Protein AF-A0A3D4EGR6-F1 (afdb_monomer)

Foldseek 3Di:
DAFEEEEAEEACRQVVCVVVQVVDPDGGPAYEGWHAPPRHPDDDPRYDYFHADPPAGDPSLQVRLVVVVVVPPPGDPRYDYDYHYDPSRVRRHDHDPDDDD

Structure (mmCIF, N/CA/C/O backbone):
data_AF-A0A3D4EGR6-F1
#
_entry.id   AF-A0A3D4EGR6-F1
#
loop_
_atom_site.group_PDB
_atom_site.id
_atom_site.type_symbol
_atom_site.label_atom_id
_atom_site.label_alt_id
_atom_site.label_comp_id
_atom_site.label_asym_id
_atom_site.label_entity_id
_atom_site.label_seq_id
_atom_site.pdbx_PDB_ins_code
_atom_site.Cartn_x
_atom_site.Cartn_y
_atom_site.Cartn_z
_atom_site.occupancy
_atom_site.B_iso_or_equiv
_atom_site.auth_seq_id
_atom_site.auth_comp_id
_atom_site.auth_asym_id
_atom_site.auth_atom_id
_atom_site.pdbx_PDB_model_num
ATOM 1 N N . ALA A 1 1 ? -15.026 3.030 19.476 1.00 82.69 1 ALA A N 1
ATOM 2 C CA . ALA A 1 1 ? -14.923 3.592 18.116 1.00 82.69 1 ALA A CA 1
ATOM 3 C C . ALA A 1 1 ? -14.315 2.530 17.210 1.00 82.69 1 ALA A C 1
ATOM 5 O O . ALA A 1 1 ? -13.627 1.657 17.732 1.00 82.69 1 ALA A O 1
ATOM 6 N N . GLY A 1 2 ? -14.618 2.551 15.913 1.00 93.50 2 GLY A N 1
ATOM 7 C CA . GLY A 1 2 ? -13.944 1.682 14.949 1.00 93.50 2 GLY A CA 1
ATOM 8 C C . GLY A 1 2 ? -12.478 2.050 14.769 1.00 93.50 2 GLY A C 1
ATOM 9 O O . GLY A 1 2 ? -12.086 3.170 15.098 1.00 93.50 2 GLY A O 1
ATOM 10 N N . ARG A 1 3 ? -11.680 1.111 14.265 1.00 96.88 3 ARG A N 1
ATOM 11 C CA . ARG A 1 3 ? -10.271 1.345 13.930 1.00 96.88 3 ARG A CA 1
ATOM 12 C C . ARG A 1 3 ? -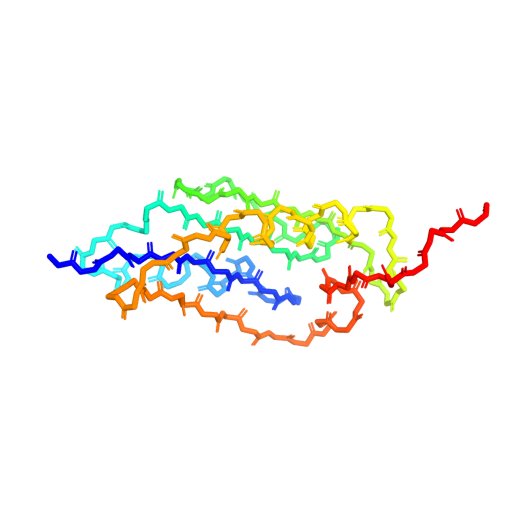10.126 1.788 12.480 1.00 96.88 3 ARG A C 1
ATOM 14 O O . ARG A 1 3 ? -10.918 1.395 11.624 1.00 96.88 3 ARG A O 1
ATOM 21 N N . LEU A 1 4 ? -9.104 2.595 12.218 1.00 97.62 4 LEU A N 1
ATOM 22 C CA . LEU A 1 4 ? -8.740 3.044 10.880 1.00 97.62 4 LEU A CA 1
ATOM 23 C C . LEU A 1 4 ? -7.553 2.229 10.364 1.00 97.62 4 LEU A C 1
ATOM 25 O O . LEU A 1 4 ? -6.560 2.076 11.067 1.00 97.62 4 LEU A O 1
ATOM 29 N N . TYR A 1 5 ? -7.643 1.771 9.123 1.00 98.44 5 TYR A N 1
ATOM 30 C CA . TYR A 1 5 ? -6.569 1.112 8.387 1.00 98.44 5 TYR A CA 1
ATOM 31 C C . TYR A 1 5 ? -6.276 1.905 7.117 1.00 98.44 5 TYR A C 1
ATOM 33 O O . TYR A 1 5 ? -7.195 2.465 6.516 1.00 98.44 5 TYR A O 1
ATOM 41 N N . LEU A 1 6 ? -5.017 1.950 6.690 1.00 98.75 6 LEU A N 1
ATOM 42 C CA . LEU A 1 6 ? -4.617 2.657 5.471 1.00 98.75 6 LEU A CA 1
ATOM 43 C C . LEU A 1 6 ? -4.129 1.664 4.421 1.00 98.75 6 LEU A C 1
ATOM 45 O O . LEU A 1 6 ? -3.234 0.870 4.679 1.00 98.75 6 LEU A O 1
ATOM 49 N N . VAL A 1 7 ? -4.676 1.730 3.212 1.00 98.88 7 VAL A N 1
ATOM 50 C CA . VAL A 1 7 ? -4.146 0.996 2.059 1.00 98.88 7 VAL A CA 1
ATOM 51 C C . VAL A 1 7 ? -3.927 1.998 0.937 1.00 98.88 7 VAL A C 1
ATOM 53 O O . VAL A 1 7 ? -4.872 2.645 0.499 1.00 98.88 7 VAL A O 1
ATOM 56 N N . ALA A 1 8 ? -2.696 2.132 0.455 1.00 98.88 8 ALA A N 1
ATOM 57 C CA . ALA A 1 8 ? -2.369 3.006 -0.662 1.00 98.88 8 ALA A CA 1
ATOM 58 C C . ALA A 1 8 ? -1.751 2.213 -1.812 1.00 98.88 8 ALA A C 1
ATOM 60 O O . ALA A 1 8 ? -0.788 1.480 -1.613 1.00 98.88 8 ALA A O 1
ATOM 61 N N . VAL A 1 9 ? -2.279 2.379 -3.023 1.00 98.88 9 VAL A N 1
ATOM 62 C CA . VAL A 1 9 ? -1.880 1.621 -4.215 1.00 98.88 9 VAL A CA 1
ATOM 63 C C . VAL A 1 9 ? -1.680 2.552 -5.410 1.00 98.88 9 VAL A C 1
ATOM 65 O O . VAL A 1 9 ? -2.490 3.438 -5.693 1.00 98.88 9 VAL A O 1
ATOM 68 N N . GLY A 1 10 ? -0.601 2.327 -6.158 1.00 98.81 10 GLY A N 1
ATOM 69 C CA . GLY A 1 10 ? -0.315 3.019 -7.415 1.00 98.81 10 GLY A CA 1
ATOM 70 C C . GLY A 1 10 ? 0.949 3.879 -7.370 1.00 98.81 10 GLY A C 1
ATOM 71 O O . GLY A 1 10 ? 1.630 3.984 -6.355 1.00 98.81 10 GLY A O 1
ATOM 72 N N . LYS A 1 11 ? 1.272 4.533 -8.491 1.00 98.62 11 LYS A N 1
ATOM 73 C CA . LYS A 1 11 ? 2.518 5.311 -8.671 1.00 98.62 11 LYS A CA 1
ATOM 74 C C . LYS A 1 11 ? 2.697 6.445 -7.657 1.00 98.62 11 LYS A C 1
ATOM 76 O O . LYS A 1 11 ? 3.834 6.828 -7.384 1.00 98.62 11 LYS A O 1
ATOM 81 N N . ALA A 1 12 ? 1.590 6.993 -7.155 1.00 98.62 1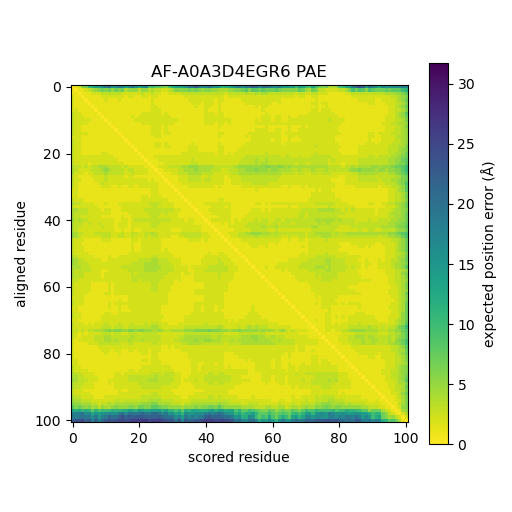2 ALA A N 1
ATOM 82 C CA . ALA A 1 12 ? 1.566 8.068 -6.168 1.00 98.62 12 ALA A CA 1
ATOM 83 C C . ALA A 1 12 ? 1.241 7.573 -4.748 1.00 98.62 12 ALA A C 1
ATOM 85 O O . ALA A 1 12 ? 1.088 8.400 -3.856 1.00 98.62 12 ALA A O 1
ATOM 86 N N . ALA A 1 13 ? 1.144 6.256 -4.517 1.00 98.81 13 ALA A N 1
ATOM 87 C CA . ALA A 1 13 ? 0.694 5.689 -3.244 1.00 98.81 13 ALA A CA 1
ATOM 88 C C . ALA A 1 13 ? 1.486 6.211 -2.043 1.00 98.81 13 ALA A C 1
ATOM 90 O O . ALA A 1 13 ? 0.893 6.633 -1.054 1.00 98.81 13 ALA A O 1
ATOM 91 N N . TRP A 1 14 ? 2.817 6.240 -2.158 1.00 98.81 14 TRP A N 1
ATOM 92 C CA . TRP A 1 14 ? 3.688 6.712 -1.085 1.00 98.81 14 TRP A CA 1
ATOM 93 C C . TRP A 1 14 ? 3.442 8.196 -0.766 1.00 98.81 14 TRP A C 1
ATOM 95 O O . TRP A 1 14 ? 3.201 8.536 0.388 1.00 98.81 14 TRP A O 1
ATOM 105 N N . LYS A 1 15 ? 3.369 9.066 -1.786 1.00 98.75 15 LYS A N 1
ATOM 106 C CA . LYS A 1 15 ? 3.072 10.502 -1.610 1.00 98.75 15 LYS A CA 1
ATOM 107 C C . LYS A 1 15 ? 1.666 10.754 -1.064 1.00 98.75 15 LYS A C 1
ATOM 109 O O . LYS A 1 15 ? 1.473 11.653 -0.253 1.00 98.75 15 LYS A O 1
ATOM 114 N N . MET A 1 16 ? 0.680 9.967 -1.494 1.00 98.75 16 MET A N 1
ATOM 115 C CA . MET A 1 16 ? -0.683 10.056 -0.968 1.00 98.75 16 MET A CA 1
ATOM 116 C C . MET A 1 16 ? -0.734 9.652 0.508 1.00 98.75 16 MET A C 1
ATOM 118 O O . MET A 1 16 ? -1.392 10.333 1.286 1.00 98.75 16 MET A O 1
ATOM 122 N N . ALA A 1 17 ? -0.034 8.584 0.903 1.00 98.75 17 ALA A N 1
ATOM 123 C CA . ALA A 1 17 ? 0.042 8.157 2.297 1.00 98.75 17 ALA A CA 1
ATOM 124 C C . ALA A 1 17 ? 0.784 9.184 3.167 1.00 98.75 17 ALA A C 1
ATOM 126 O O . ALA A 1 17 ? 0.268 9.563 4.216 1.00 98.75 17 ALA A O 1
ATOM 127 N N . GLU A 1 18 ? 1.932 9.691 2.704 1.00 98.56 18 GLU A N 1
ATOM 128 C CA . GLU A 1 18 ? 2.693 10.765 3.361 1.00 98.56 18 GLU A CA 1
ATOM 129 C C . GLU A 1 18 ? 1.809 11.994 3.627 1.00 98.56 18 GLU A C 1
ATOM 131 O O . GLU A 1 18 ? 1.797 12.519 4.738 1.00 98.56 18 GLU A O 1
ATOM 136 N N . ALA A 1 19 ? 1.023 12.419 2.633 1.00 98.44 19 ALA A N 1
ATOM 137 C CA . ALA A 1 19 ? 0.122 13.561 2.762 1.00 98.44 19 ALA A CA 1
ATOM 138 C C . ALA A 1 19 ? -1.124 13.270 3.617 1.00 98.44 19 ALA A C 1
ATOM 140 O O . ALA A 1 19 ? -1.635 14.176 4.269 1.00 98.44 19 ALA A O 1
ATOM 141 N N . ALA A 1 20 ? -1.626 12.031 3.619 1.00 98.25 20 ALA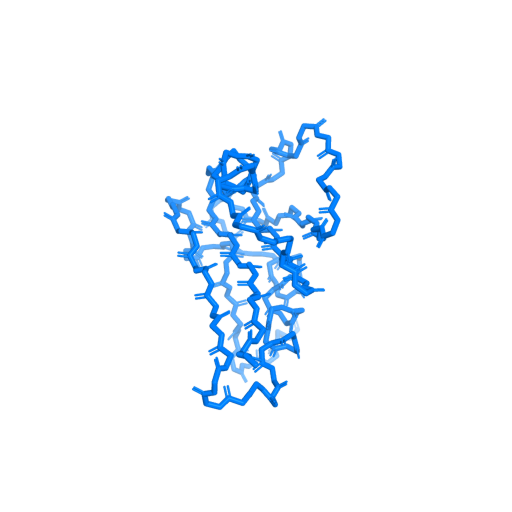 A N 1
ATOM 142 C CA . ALA A 1 20 ? -2.834 11.658 4.352 1.00 98.25 20 ALA A CA 1
ATOM 143 C C . ALA A 1 20 ? -2.590 11.513 5.858 1.00 98.25 20 ALA A C 1
ATOM 145 O O . ALA A 1 20 ? -3.414 11.971 6.642 1.00 98.25 20 ALA A O 1
ATOM 146 N N . LEU A 1 21 ? -1.469 10.905 6.266 1.00 97.94 21 LEU A N 1
ATOM 147 C CA . LEU A 1 21 ? -1.131 10.647 7.671 1.00 97.94 21 LEU A CA 1
ATOM 148 C C . LEU A 1 21 ? -1.296 11.860 8.612 1.00 97.94 21 LEU A C 1
ATOM 150 O O . LEU A 1 21 ? -1.944 11.695 9.645 1.00 97.94 21 LEU A O 1
ATOM 154 N N . PRO A 1 22 ? -0.783 13.069 8.301 1.00 97.31 22 PRO A N 1
ATOM 155 C CA . PRO A 1 22 ? -0.946 14.236 9.173 1.00 97.31 22 PRO A CA 1
ATOM 156 C C . PRO A 1 22 ? -2.371 14.812 9.189 1.00 97.31 22 PRO A C 1
ATOM 158 O O . PRO A 1 22 ? -2.667 15.658 10.029 1.00 97.31 22 PRO A O 1
ATOM 161 N N . CYS A 1 23 ? -3.250 14.393 8.274 1.00 97.12 23 CYS A N 1
ATOM 162 C CA . CYS A 1 23 ? -4.649 14.824 8.225 1.00 97.12 23 CYS A CA 1
ATOM 163 C C . CYS A 1 23 ? -5.588 13.926 9.045 1.00 97.12 23 CYS A C 1
ATOM 165 O O . CYS A 1 23 ? -6.781 14.218 9.120 1.00 97.12 23 CYS A O 1
ATOM 167 N N . LEU A 1 24 ? -5.087 12.826 9.613 1.00 95.81 24 LEU A N 1
ATOM 168 C CA . LEU A 1 24 ? -5.882 11.901 10.415 1.00 95.81 24 LEU A CA 1
ATOM 169 C C . LEU A 1 24 ? -5.902 12.350 11.879 1.00 95.81 24 LEU A C 1
ATOM 171 O O . LEU A 1 24 ? -4.857 12.667 12.444 1.00 95.81 24 LEU A O 1
ATOM 175 N N . ASP A 1 25 ? -7.074 12.300 12.517 1.00 93.75 25 ASP A N 1
ATOM 176 C CA . ASP A 1 25 ? -7.217 12.615 13.950 1.00 93.75 25 ASP A CA 1
ATOM 177 C C . ASP A 1 25 ? -6.346 11.701 14.831 1.00 93.75 25 ASP A C 1
ATOM 179 O O . ASP A 1 25 ? -5.829 12.103 15.877 1.00 93.75 25 ASP A O 1
ATOM 183 N N . HIS A 1 26 ? -6.175 10.452 14.389 1.00 93.19 26 HIS A N 1
ATOM 184 C CA . HIS A 1 26 ? -5.363 9.422 15.023 1.00 93.19 26 HIS A CA 1
ATOM 185 C C . HIS A 1 26 ? -4.593 8.635 13.954 1.00 93.19 26 HIS A C 1
ATOM 187 O O . HIS A 1 26 ? -5.100 8.473 12.839 1.00 93.19 26 HIS A O 1
ATOM 193 N N . PRO A 1 27 ? -3.396 8.107 14.273 1.00 94.75 27 PRO A N 1
ATOM 194 C CA . PRO A 1 27 ? -2.684 7.233 13.350 1.00 94.75 27 PRO A CA 1
ATOM 195 C C . PRO A 1 27 ? -3.527 5.988 13.027 1.00 94.75 27 PRO A C 1
ATOM 197 O O . PRO A 1 27 ? -4.303 5.536 13.877 1.00 94.75 27 PRO A O 1
ATOM 200 N N . PRO A 1 28 ? -3.384 5.414 11.819 1.00 97.19 28 PRO A N 1
ATOM 201 C CA . PRO A 1 28 ? -4.028 4.148 11.510 1.00 97.19 28 PRO A CA 1
ATOM 202 C C . PRO A 1 28 ? -3.486 3.039 12.428 1.00 97.19 28 PRO A C 1
ATOM 204 O O . PRO A 1 28 ? -2.316 3.056 12.808 1.00 97.19 28 PRO A O 1
ATOM 207 N N . GLU A 1 29 ? -4.329 2.056 12.747 1.00 97.12 29 GLU A N 1
ATOM 208 C CA . GLU A 1 29 ? -3.947 0.840 13.486 1.00 97.12 29 GLU A CA 1
ATOM 209 C C . GLU A 1 29 ? -2.835 0.084 12.744 1.00 97.12 29 GLU A C 1
ATOM 211 O O . GLU A 1 29 ? -1.902 -0.447 13.341 1.00 97.12 29 GLU A O 1
ATOM 216 N N . SER A 1 30 ? -2.946 0.040 11.417 1.00 97.19 30 SER A N 1
ATOM 217 C CA . SER A 1 30 ? -1.943 -0.491 10.505 1.00 97.19 30 SER A CA 1
ATOM 218 C C . SER A 1 30 ? -2.147 0.121 9.122 1.00 97.19 30 SER A C 1
ATOM 220 O O . SER A 1 30 ? -3.261 0.533 8.770 1.00 97.19 30 SER A O 1
ATOM 222 N N . GLY A 1 31 ? -1.092 0.175 8.316 1.00 98.44 31 GLY A N 1
ATOM 223 C CA . GLY A 1 31 ? -1.252 0.541 6.924 1.00 98.44 31 GLY A CA 1
ATOM 224 C C . GLY A 1 31 ? -0.206 -0.036 5.993 1.00 98.44 31 GLY A C 1
ATOM 225 O O . GLY A 1 31 ? 0.911 -0.361 6.393 1.00 98.44 31 GLY A O 1
ATOM 226 N N . ILE A 1 32 ? -0.596 -0.155 4.728 1.00 98.88 32 ILE A N 1
ATOM 227 C CA . ILE A 1 32 ? 0.214 -0.720 3.658 1.00 98.88 32 ILE A CA 1
ATOM 228 C C . ILE A 1 32 ? 0.239 0.244 2.472 1.00 98.88 32 ILE A C 1
ATOM 230 O O . ILE A 1 32 ? -0.799 0.717 2.011 1.00 98.88 32 ILE A O 1
ATOM 234 N N . VAL A 1 33 ? 1.436 0.510 1.956 1.00 98.94 33 VAL A N 1
ATOM 235 C CA . VAL A 1 33 ? 1.671 1.219 0.692 1.00 98.94 33 VAL A CA 1
ATOM 236 C C . VAL A 1 33 ? 2.228 0.227 -0.320 1.00 98.94 33 VAL A C 1
ATOM 238 O O . VAL A 1 33 ? 3.182 -0.477 -0.010 1.00 98.94 33 VAL A O 1
ATOM 241 N N . ILE A 1 34 ? 1.687 0.211 -1.538 1.00 98.88 34 ILE A N 1
ATOM 242 C CA . ILE A 1 34 ? 2.226 -0.535 -2.678 1.00 98.88 34 ILE A CA 1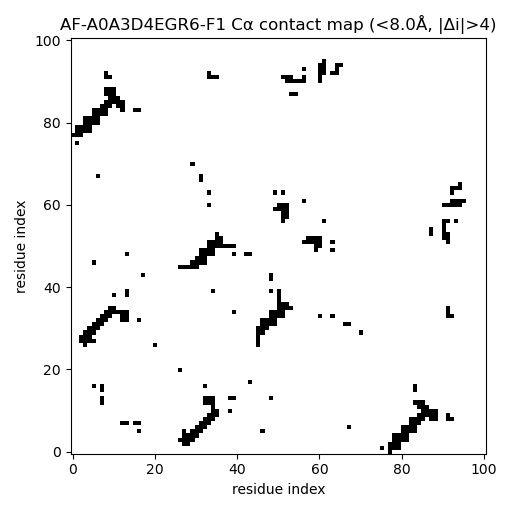
ATOM 243 C C . ILE A 1 34 ? 2.451 0.433 -3.839 1.00 98.88 34 ILE A C 1
ATOM 245 O O . ILE A 1 34 ? 1.509 0.997 -4.406 1.00 98.88 34 ILE A O 1
ATOM 249 N N . THR A 1 35 ? 3.716 0.642 -4.186 1.00 98.88 35 THR A N 1
ATOM 250 C CA . THR A 1 35 ? 4.142 1.536 -5.271 1.00 98.88 35 THR A CA 1
ATOM 251 C C . THR A 1 35 ? 5.129 0.826 -6.198 1.00 98.88 35 THR A C 1
ATOM 253 O O . THR A 1 35 ? 5.468 -0.335 -5.988 1.00 98.88 35 THR A O 1
ATOM 256 N N . LYS A 1 36 ? 5.569 1.486 -7.270 1.00 98.50 36 LYS A N 1
ATOM 257 C CA . LYS A 1 36 ? 6.579 0.913 -8.172 1.00 98.50 36 LYS A CA 1
ATOM 258 C C . LYS A 1 36 ? 7.983 1.003 -7.569 1.00 98.50 36 LYS A C 1
ATOM 260 O O . LYS A 1 36 ? 8.222 1.840 -6.710 1.00 98.50 36 LYS A O 1
ATOM 265 N N . TYR A 1 37 ? 8.926 0.222 -8.087 1.00 98.69 37 TYR A N 1
ATOM 266 C CA . TYR A 1 37 ? 10.332 0.303 -7.673 1.00 98.69 37 TYR A CA 1
ATOM 267 C C . TYR A 1 37 ? 10.919 1.727 -7.719 1.00 98.69 37 TYR A C 1
ATOM 269 O O . TYR A 1 37 ? 10.690 2.485 -8.677 1.00 98.69 37 TYR A O 1
ATOM 277 N N . GLY A 1 38 ? 11.681 2.067 -6.675 1.00 98.25 38 GLY A N 1
ATOM 278 C CA . GLY A 1 38 ? 12.335 3.357 -6.459 1.00 98.25 38 GLY A CA 1
ATOM 279 C C . GLY A 1 38 ? 11.396 4.524 -6.129 1.00 98.25 38 GLY A C 1
ATOM 280 O O . GLY A 1 38 ? 11.749 5.663 -6.426 1.00 98.25 38 GLY A O 1
ATOM 281 N N . HIS A 1 39 ? 10.186 4.271 -5.617 1.00 97.88 39 HIS A N 1
ATOM 282 C CA . HIS A 1 39 ? 9.191 5.301 -5.260 1.00 97.88 39 HIS A CA 1
ATOM 283 C C . HIS A 1 39 ? 8.932 5.437 -3.755 1.00 97.88 39 HIS A C 1
ATOM 285 O O . HIS A 1 39 ? 8.128 6.284 -3.360 1.00 97.88 39 HIS A O 1
ATOM 291 N N . ILE A 1 40 ? 9.584 4.635 -2.916 1.00 98.38 40 ILE A N 1
ATOM 292 C CA . ILE A 1 40 ? 9.646 4.885 -1.475 1.00 98.38 40 ILE A CA 1
ATOM 293 C C . ILE A 1 40 ? 10.809 5.844 -1.204 1.00 98.38 40 ILE A C 1
ATOM 295 O O . ILE A 1 40 ? 11.960 5.516 -1.481 1.00 98.38 40 ILE A O 1
ATOM 299 N N . GLU A 1 41 ? 10.526 7.023 -0.645 1.00 97.94 41 GLU A N 1
ATOM 300 C CA . GLU A 1 41 ? 11.579 8.001 -0.318 1.00 97.94 41 GLU A CA 1
ATOM 301 C C . GLU A 1 41 ? 12.158 7.778 1.083 1.00 97.94 41 GLU A C 1
ATOM 303 O O . GLU A 1 41 ? 13.365 7.882 1.288 1.00 97.94 41 GLU A O 1
ATOM 308 N N . HIS A 1 42 ? 11.300 7.468 2.055 1.00 97.81 42 HIS A N 1
ATOM 309 C CA . HIS A 1 42 ? 11.683 7.154 3.428 1.00 97.81 42 HIS A CA 1
ATOM 310 C C . HIS A 1 42 ? 10.582 6.351 4.137 1.00 97.81 42 HIS A C 1
ATOM 312 O O . HIS A 1 42 ? 9.484 6.153 3.605 1.00 97.81 42 HIS A O 1
ATOM 318 N N . ALA A 1 43 ? 10.885 5.861 5.342 1.00 97.31 43 ALA A N 1
ATOM 319 C CA . ALA A 1 43 ? 9.934 5.116 6.158 1.00 97.31 43 ALA A CA 1
ATOM 320 C C . ALA A 1 43 ? 8.821 6.030 6.694 1.00 97.31 43 ALA A C 1
ATOM 322 O O . ALA A 1 43 ? 9.100 7.068 7.291 1.00 97.31 43 ALA A O 1
ATOM 323 N N . LEU A 1 44 ? 7.568 5.60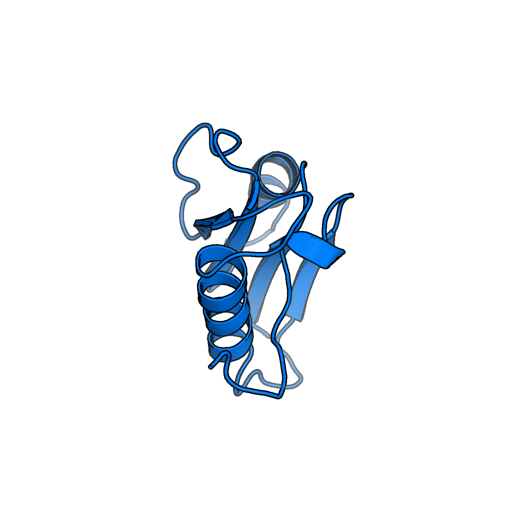5 6.532 1.00 97.38 44 LEU A N 1
ATOM 324 C CA . LEU A 1 44 ? 6.398 6.246 7.129 1.00 97.38 44 LEU A CA 1
ATOM 325 C C . LEU A 1 44 ? 6.022 5.495 8.415 1.00 97.38 44 LEU A C 1
ATOM 327 O O . LEU A 1 44 ? 5.899 4.269 8.414 1.00 97.38 44 LEU A O 1
ATOM 331 N N . LEU A 1 45 ? 5.862 6.211 9.531 1.00 92.50 45 LEU A N 1
ATOM 332 C CA . LEU A 1 45 ? 5.572 5.587 10.825 1.00 92.50 45 LEU A CA 1
ATOM 333 C C . LEU A 1 45 ? 4.226 4.845 10.786 1.00 92.50 45 LEU A C 1
ATOM 335 O O . LEU A 1 45 ? 3.212 5.417 10.398 1.00 92.50 45 LEU A O 1
ATOM 339 N N . GLY A 1 46 ? 4.223 3.580 11.215 1.00 93.81 46 GLY A N 1
ATOM 340 C CA . GLY A 1 46 ? 3.017 2.744 11.236 1.00 93.81 46 GLY A CA 1
ATOM 341 C C . GLY A 1 46 ? 2.579 2.213 9.866 1.00 93.81 46 GLY A C 1
ATOM 342 O O . GLY A 1 46 ? 1.530 1.581 9.780 1.00 93.81 46 GLY A O 1
ATOM 343 N N . ILE A 1 47 ? 3.371 2.440 8.809 1.00 98.38 47 ILE A N 1
ATOM 344 C CA . ILE A 1 47 ? 3.066 2.004 7.444 1.00 98.38 47 ILE A CA 1
ATOM 345 C C . ILE A 1 47 ? 4.148 1.056 6.928 1.00 98.38 47 ILE A C 1
ATOM 347 O O . ILE A 1 47 ? 5.331 1.397 6.869 1.00 98.38 47 ILE A O 1
ATOM 351 N N . THR A 1 48 ? 3.738 -0.123 6.472 1.00 98.62 48 THR A N 1
ATOM 352 C CA . THR A 1 48 ? 4.601 -1.043 5.729 1.00 98.62 48 THR A CA 1
ATOM 353 C C . THR A 1 48 ? 4.563 -0.684 4.248 1.00 98.62 48 THR A C 1
ATOM 355 O O . THR A 1 48 ? 3.503 -0.661 3.627 1.00 98.62 48 THR A O 1
ATOM 358 N N . CYS A 1 49 ? 5.720 -0.382 3.665 1.00 98.62 49 CYS A N 1
ATOM 359 C CA . CYS A 1 49 ? 5.818 0.010 2.264 1.00 98.62 49 CYS A CA 1
ATOM 360 C C . CYS A 1 49 ? 6.421 -1.125 1.427 1.00 98.62 49 CYS A C 1
ATOM 362 O O . CYS A 1 49 ? 7.486 -1.643 1.760 1.00 98.62 49 CYS A O 1
ATOM 364 N N . TYR A 1 50 ? 5.753 -1.465 0.329 1.00 98.75 50 TYR A N 1
ATOM 365 C CA . TYR A 1 50 ? 6.179 -2.437 -0.668 1.00 98.75 50 TYR A CA 1
ATOM 366 C C . TYR A 1 50 ? 6.433 -1.736 -2.002 1.00 98.75 50 TYR A C 1
ATOM 368 O O . TYR A 1 50 ? 5.684 -0.840 -2.411 1.00 98.75 50 TYR A O 1
ATOM 376 N N . GLU A 1 51 ? 7.464 -2.196 -2.703 1.00 98.81 51 GLU A N 1
ATOM 377 C CA . GLU A 1 51 ? 7.675 -1.878 -4.110 1.00 98.81 51 GLU A CA 1
ATOM 378 C C . GLU A 1 51 ? 7.441 -3.123 -4.958 1.00 98.81 51 GLU A C 1
ATOM 380 O O . GLU A 1 51 ? 7.888 -4.209 -4.594 1.00 98.81 51 GLU A O 1
ATOM 385 N N . ALA A 1 52 ? 6.729 -2.959 -6.069 1.00 98.69 52 ALA A N 1
ATOM 386 C CA . ALA A 1 52 ? 6.277 -4.061 -6.906 1.00 98.69 52 ALA A CA 1
ATOM 387 C C . ALA A 1 52 ? 6.364 -3.741 -8.407 1.00 98.69 52 ALA A C 1
ATOM 389 O O . ALA A 1 52 ? 6.605 -2.596 -8.821 1.00 98.69 52 ALA A O 1
ATOM 390 N N . GLY A 1 53 ? 6.161 -4.777 -9.222 1.00 98.31 53 GLY A N 1
ATOM 391 C CA . GLY A 1 53 ? 6.238 -4.729 -10.676 1.00 98.31 53 GLY A CA 1
ATOM 392 C C . GLY A 1 53 ? 5.219 -3.792 -11.328 1.00 98.31 53 GLY A C 1
ATOM 393 O O . GLY A 1 53 ? 4.021 -3.816 -11.057 1.00 98.31 53 GLY A O 1
ATOM 394 N N . HIS A 1 54 ? 5.702 -2.949 -12.242 1.00 98.19 54 HIS A N 1
ATOM 395 C CA . HIS A 1 54 ? 4.871 -2.132 -13.126 1.00 98.19 54 HIS A CA 1
ATOM 396 C C . HIS A 1 54 ? 5.650 -1.830 -14.421 1.00 98.19 54 HIS A C 1
ATOM 398 O O . HIS A 1 54 ? 6.773 -1.326 -14.337 1.00 98.19 54 HIS A O 1
ATOM 404 N N . PRO A 1 55 ? 5.076 -2.025 -15.629 1.00 98.12 55 PRO A N 1
ATOM 405 C CA . PRO A 1 55 ? 3.647 -2.205 -15.914 1.00 98.12 55 PRO A CA 1
ATOM 406 C C . PRO A 1 55 ? 3.146 -3.655 -15.858 1.00 98.12 55 PRO A C 1
ATOM 408 O O . PRO A 1 55 ? 1.962 -3.874 -16.085 1.00 98.12 55 PRO A O 1
ATOM 411 N N . VAL A 1 56 ? 4.019 -4.624 -15.585 1.00 98.19 56 VAL A N 1
ATOM 412 C CA . VAL A 1 56 ? 3.672 -6.048 -15.467 1.00 98.19 56 VAL A CA 1
ATOM 413 C C . VAL A 1 56 ? 3.800 -6.453 -13.993 1.00 98.19 56 VAL A C 1
ATOM 415 O O . VAL A 1 56 ? 4.821 -6.096 -13.399 1.00 98.19 56 VAL A O 1
ATOM 418 N N . PRO A 1 57 ? 2.799 -7.135 -13.401 1.00 97.81 57 PRO A N 1
ATOM 419 C CA . PRO A 1 57 ? 2.881 -7.620 -12.025 1.00 97.81 57 PRO A CA 1
ATOM 420 C C . PRO A 1 57 ? 4.005 -8.648 -11.862 1.00 97.81 57 PRO A C 1
ATOM 422 O O . PRO A 1 57 ? 4.327 -9.381 -12.798 1.00 97.81 57 PRO A O 1
ATOM 425 N N . ASP A 1 58 ? 4.576 -8.714 -10.664 1.00 97.19 58 ASP A N 1
ATOM 426 C CA . ASP A 1 58 ? 5.609 -9.683 -10.293 1.00 97.19 58 ASP A CA 1
ATOM 427 C C . ASP A 1 58 ? 5.335 -10.312 -8.916 1.00 97.19 58 ASP A C 1
ATOM 429 O O . ASP A 1 58 ? 4.299 -10.076 -8.293 1.00 97.19 58 ASP A O 1
ATOM 433 N N . GLU A 1 59 ? 6.267 -11.123 -8.416 1.00 96.62 59 GLU A N 1
ATOM 434 C CA . GLU A 1 59 ? 6.122 -11.778 -7.109 1.00 96.62 59 GLU A CA 1
ATOM 435 C C . GLU A 1 59 ? 5.931 -10.785 -5.955 1.00 96.62 59 GLU A C 1
ATOM 437 O O . GLU A 1 59 ? 5.194 -11.066 -5.005 1.00 96.62 59 GLU A O 1
ATOM 442 N N . ASN A 1 60 ? 6.529 -9.594 -6.049 1.00 98.25 60 ASN A N 1
ATOM 443 C CA . ASN A 1 60 ? 6.335 -8.555 -5.045 1.00 98.25 60 ASN A CA 1
ATOM 444 C C . ASN A 1 60 ? 4.926 -7.958 -5.124 1.00 98.25 60 ASN A C 1
ATOM 446 O O . ASN A 1 60 ? 4.349 -7.670 -4.074 1.00 98.25 60 ASN A O 1
ATOM 450 N N . THR A 1 61 ? 4.324 -7.856 -6.317 1.00 98.44 61 THR A N 1
ATOM 451 C CA . THR A 1 61 ? 2.890 -7.541 -6.456 1.00 98.44 61 THR A CA 1
ATOM 452 C C . THR A 1 61 ? 2.046 -8.534 -5.659 1.00 98.44 61 THR A C 1
ATOM 454 O O . THR A 1 61 ? 1.189 -8.131 -4.867 1.00 98.44 61 THR A O 1
ATOM 457 N N . PHE A 1 62 ? 2.285 -9.834 -5.837 1.00 97.69 62 PHE A N 1
ATOM 458 C CA . PHE A 1 62 ? 1.477 -10.873 -5.198 1.00 97.69 62 PHE A CA 1
ATOM 459 C C . PHE A 1 62 ? 1.701 -10.931 -3.685 1.00 97.69 62 PHE A C 1
ATOM 461 O O . PHE A 1 62 ? 0.745 -11.109 -2.925 1.00 97.69 62 PHE A O 1
ATOM 468 N N . ALA A 1 63 ? 2.943 -10.756 -3.228 1.00 97.94 63 ALA A N 1
ATOM 469 C CA . ALA A 1 63 ? 3.274 -10.707 -1.808 1.00 97.94 63 ALA A CA 1
ATOM 470 C C . ALA A 1 63 ? 2.635 -9.490 -1.121 1.00 97.94 63 ALA A C 1
ATOM 472 O O . ALA A 1 63 ? 1.980 -9.639 -0.089 1.00 97.94 63 ALA A O 1
ATOM 473 N N . ALA A 1 64 ? 2.748 -8.303 -1.723 1.00 98.56 64 ALA A N 1
ATOM 474 C CA . ALA A 1 64 ? 2.171 -7.076 -1.185 1.00 98.56 64 ALA A CA 1
ATOM 475 C C . ALA A 1 64 ? 0.633 -7.119 -1.168 1.00 98.56 64 ALA A C 1
ATOM 477 O O . ALA A 1 64 ? 0.002 -6.752 -0.177 1.00 98.56 64 ALA A O 1
ATOM 478 N N . THR A 1 65 ? 0.015 -7.641 -2.232 1.00 98.56 65 THR A N 1
ATOM 479 C CA . THR A 1 65 ? -1.446 -7.808 -2.303 1.00 98.56 65 THR A CA 1
ATOM 480 C C . THR A 1 65 ? -1.948 -8.789 -1.246 1.00 98.56 65 THR A C 1
ATOM 482 O O . THR A 1 65 ? -2.972 -8.546 -0.609 1.00 98.56 65 THR A O 1
ATOM 485 N N . ARG A 1 66 ? -1.213 -9.880 -1.002 1.00 98.12 66 ARG A N 1
ATOM 486 C CA . ARG A 1 66 ? -1.527 -10.835 0.069 1.00 98.12 66 ARG A CA 1
ATOM 487 C C . ARG A 1 66 ? -1.483 -10.181 1.448 1.00 98.12 66 ARG A C 1
ATOM 489 O O . ARG A 1 66 ? -2.424 -10.375 2.207 1.00 98.12 66 ARG A O 1
ATOM 496 N N . ALA A 1 67 ? -0.473 -9.357 1.723 1.00 98.56 67 ALA A N 1
ATOM 497 C CA . ALA A 1 67 ? -0.369 -8.626 2.985 1.00 98.56 67 ALA A CA 1
ATOM 498 C C . ALA A 1 67 ? -1.568 -7.686 3.216 1.00 98.56 67 ALA A C 1
ATOM 500 O O . ALA A 1 67 ? -2.084 -7.605 4.328 1.00 98.56 67 ALA A O 1
ATOM 501 N N . VAL A 1 68 ? -2.066 -7.015 2.169 1.00 98.69 68 VAL A N 1
ATOM 502 C CA . VAL A 1 68 ? -3.295 -6.207 2.273 1.00 98.69 68 VAL A CA 1
ATOM 503 C C . VAL A 1 68 ? -4.500 -7.076 2.609 1.00 98.69 68 VAL A C 1
ATOM 505 O O . VAL A 1 68 ? -5.268 -6.718 3.497 1.00 98.69 68 VAL A O 1
ATOM 508 N N . LEU A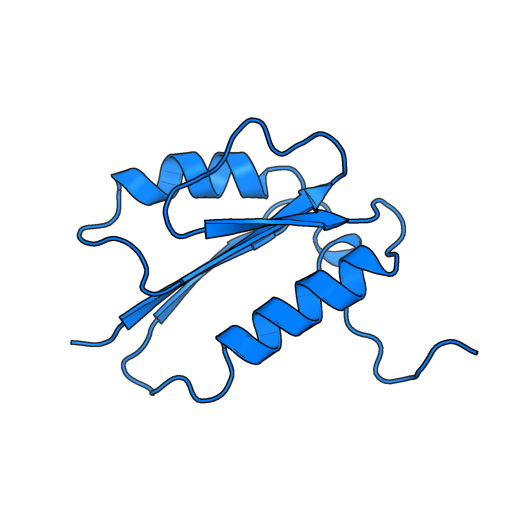 1 69 ? -4.665 -8.216 1.932 1.00 98.31 69 LEU A N 1
ATOM 509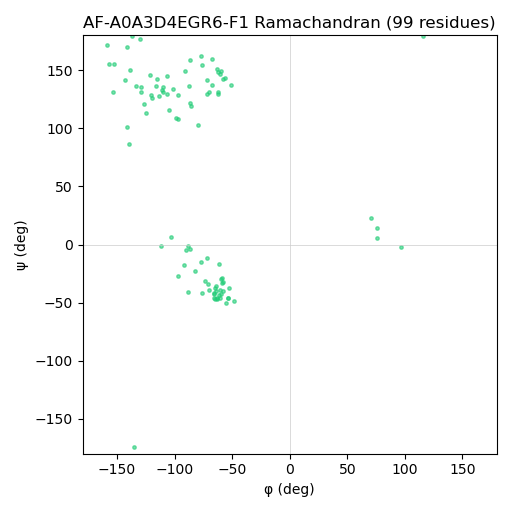 C CA . LEU A 1 69 ? -5.783 -9.122 2.202 1.00 98.31 69 LEU A CA 1
ATOM 510 C C . LEU A 1 69 ? -5.753 -9.637 3.642 1.00 98.31 69 LEU A C 1
ATOM 512 O O . LEU A 1 69 ? -6.779 -9.553 4.309 1.00 98.31 69 LEU A O 1
ATOM 516 N N . GLU A 1 70 ? -4.589 -10.077 4.125 1.00 98.19 70 GLU A N 1
ATOM 517 C CA . GLU A 1 70 ? -4.373 -10.515 5.511 1.00 98.19 70 GLU A CA 1
ATOM 518 C C . GLU A 1 70 ? -4.674 -9.389 6.515 1.00 98.19 70 GLU A C 1
ATOM 520 O O . GLU A 1 70 ? -5.356 -9.615 7.509 1.00 98.19 70 GLU A O 1
ATOM 525 N N . MET A 1 71 ? -4.243 -8.151 6.240 1.00 97.69 71 MET A N 1
ATOM 526 C CA . MET A 1 71 ? -4.540 -6.995 7.099 1.00 97.69 71 MET A CA 1
ATOM 527 C C . MET A 1 71 ? -6.043 -6.685 7.164 1.00 97.69 71 MET A C 1
ATOM 529 O O . MET A 1 71 ? -6.549 -6.255 8.200 1.00 97.69 71 MET A O 1
ATOM 533 N N . THR A 1 72 ? -6.757 -6.870 6.053 1.00 97.56 72 THR A N 1
ATOM 534 C CA . THR A 1 72 ? -8.205 -6.624 5.972 1.00 97.56 72 THR A CA 1
ATOM 535 C C . THR A 1 72 ? -9.056 -7.826 6.388 1.00 97.56 72 THR A C 1
ATOM 537 O O . THR A 1 72 ? -10.285 -7.725 6.446 1.00 97.56 72 THR A O 1
ATOM 540 N N . GLU A 1 73 ? -8.433 -8.962 6.694 1.00 97.06 73 GLU A N 1
ATOM 541 C CA . GLU A 1 73 ? -9.133 -10.156 7.144 1.00 97.06 73 GLU A CA 1
ATOM 542 C C . GLU A 1 73 ? -9.650 -9.959 8.577 1.00 97.06 73 GLU A C 1
ATOM 544 O O . GLU A 1 73 ? -8.934 -9.531 9.481 1.00 97.06 73 GLU A O 1
ATOM 549 N N . GLY A 1 74 ? -10.933 -10.249 8.806 1.00 93.94 74 GLY A N 1
ATOM 550 C CA . GLY A 1 74 ? -11.532 -10.159 10.142 1.00 93.94 74 GLY A CA 1
ATOM 551 C C . GLY A 1 74 ? -11.828 -8.738 10.643 1.00 93.94 74 GLY A C 1
ATOM 552 O O . GLY A 1 74 ? -12.114 -8.569 11.833 1.00 93.94 74 GLY A O 1
ATOM 553 N N . LEU A 1 75 ? -11.802 -7.724 9.767 1.00 97.69 75 LEU A N 1
ATOM 554 C CA . LEU A 1 75 ? -12.280 -6.381 10.106 1.00 97.69 75 LEU A CA 1
ATOM 555 C C . LEU A 1 75 ? -13.733 -6.412 10.594 1.00 97.69 75 LEU A C 1
ATOM 557 O O . LEU A 1 75 ? -14.575 -7.168 10.102 1.00 97.69 75 LEU A O 1
ATOM 561 N N . LYS A 1 76 ? -14.037 -5.560 11.573 1.00 97.69 76 LYS A N 1
ATOM 562 C CA . LYS A 1 76 ? -15.396 -5.399 12.099 1.00 97.69 76 LYS A CA 1
ATOM 563 C C . LYS A 1 76 ? -16.153 -4.381 11.255 1.00 97.69 76 LYS A C 1
ATOM 565 O O . LYS A 1 76 ? -15.559 -3.490 10.663 1.00 97.69 76 LYS A O 1
ATOM 570 N N . SER A 1 77 ? -17.482 -4.419 11.294 1.00 97.44 77 SER A N 1
ATOM 571 C CA . SER A 1 77 ? -18.333 -3.435 10.601 1.00 97.44 77 SER A CA 1
ATOM 572 C C . SER A 1 77 ? -18.144 -1.989 11.076 1.00 97.44 77 SER A C 1
ATOM 574 O O . SER A 1 77 ? -18.599 -1.065 10.412 1.00 97.44 77 SER A O 1
ATOM 576 N N . SER A 1 78 ? -17.533 -1.789 12.247 1.00 97.69 78 SER A N 1
ATOM 577 C CA . SER A 1 78 ? -17.162 -0.466 12.746 1.00 97.69 78 SER A CA 1
ATOM 578 C C . SER A 1 78 ? -15.849 0.048 12.161 1.00 97.69 78 SER A C 1
ATOM 580 O O . SER A 1 78 ? -15.615 1.249 12.215 1.00 97.69 78 SER A O 1
ATOM 582 N N . ASP A 1 79 ? -14.979 -0.840 11.679 1.00 98.12 79 ASP A N 1
ATOM 583 C CA . ASP A 1 79 ? -13.649 -0.482 11.194 1.00 98.12 79 ASP A CA 1
ATOM 584 C C . ASP A 1 79 ? -13.738 0.160 9.801 1.00 98.12 79 ASP A C 1
ATOM 586 O O . ASP A 1 79 ? -14.692 -0.044 9.053 1.00 98.12 79 ASP A O 1
ATOM 590 N N . THR A 1 80 ? -12.752 0.985 9.458 1.00 98.06 80 THR A N 1
ATOM 591 C CA . THR A 1 80 ? -12.705 1.722 8.190 1.00 98.06 80 THR A CA 1
ATOM 592 C C . THR A 1 80 ? -11.361 1.511 7.512 1.00 98.06 80 THR A C 1
ATOM 594 O O . THR A 1 80 ? -10.317 1.620 8.152 1.00 98.06 80 THR A O 1
ATOM 597 N N . VAL A 1 81 ? -11.384 1.258 6.203 1.00 98.50 81 VAL A N 1
ATOM 598 C CA . VAL A 1 81 ? -10.187 1.251 5.354 1.00 98.50 81 VAL A CA 1
ATOM 599 C C . VAL A 1 81 ? -10.175 2.527 4.520 1.00 98.50 81 VAL A C 1
ATOM 601 O O . VAL A 1 81 ? -11.044 2.730 3.672 1.00 98.50 81 VAL A O 1
ATOM 604 N N . LEU A 1 82 ? -9.176 3.380 4.735 1.00 98.56 82 LEU A N 1
ATOM 605 C CA . LEU A 1 82 ? -8.864 4.482 3.835 1.00 98.56 82 LEU A CA 1
ATOM 606 C C . LEU A 1 82 ? -8.067 3.932 2.649 1.00 98.56 82 LEU A C 1
ATOM 608 O O . LEU A 1 82 ? -6.875 3.646 2.778 1.00 98.56 82 LEU A O 1
ATOM 612 N N . PHE A 1 83 ? -8.734 3.778 1.503 1.00 98.81 83 PHE A N 1
ATOM 613 C CA . PHE A 1 83 ? -8.122 3.265 0.278 1.00 98.81 83 PHE A CA 1
ATOM 614 C C . PHE A 1 83 ? -7.699 4.402 -0.662 1.00 98.81 83 PHE A C 1
ATOM 616 O O . PHE A 1 83 ? -8.530 5.065 -1.281 1.00 98.81 83 PHE A O 1
ATOM 623 N N . LEU A 1 84 ? -6.392 4.629 -0.765 1.00 98.88 84 LEU A N 1
ATOM 624 C CA . LEU A 1 84 ? -5.768 5.674 -1.573 1.00 98.88 84 LEU A CA 1
ATOM 625 C C . LEU A 1 84 ? -5.287 5.076 -2.899 1.00 98.88 84 LEU A C 1
ATOM 627 O O . LEU A 1 84 ? -4.321 4.319 -2.926 1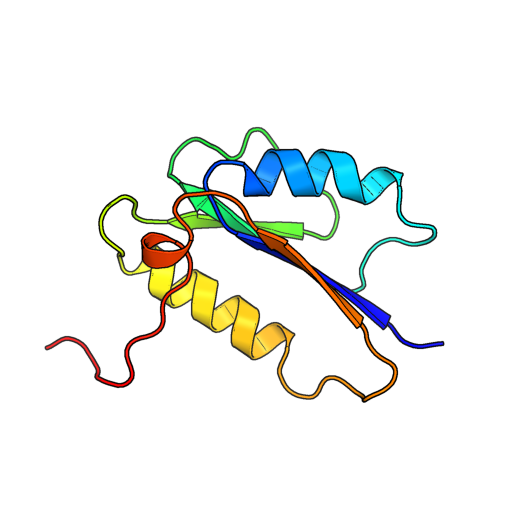.00 98.88 84 LEU A O 1
ATOM 631 N N . LEU A 1 85 ? -5.943 5.413 -4.009 1.00 98.81 85 LEU A N 1
ATOM 632 C CA . LEU A 1 85 ? -5.667 4.799 -5.309 1.00 98.81 85 LEU A CA 1
ATOM 633 C C . LEU A 1 85 ? -5.140 5.812 -6.331 1.00 98.81 85 LEU A C 1
ATOM 635 O O . LEU A 1 85 ? -5.683 6.903 -6.494 1.00 98.81 85 LEU A O 1
ATOM 639 N N . SER A 1 86 ? -4.110 5.411 -7.074 1.00 98.75 86 SER A N 1
ATOM 640 C CA . SER A 1 86 ? -3.577 6.146 -8.225 1.00 98.75 86 SER A CA 1
ATOM 641 C C . SER A 1 86 ? -3.262 5.206 -9.400 1.00 98.75 86 SER A C 1
ATOM 643 O O . SER A 1 86 ? -3.475 3.995 -9.336 1.00 98.75 86 SER A O 1
ATOM 645 N N . GLY A 1 87 ? -2.772 5.757 -10.516 1.00 98.50 87 GLY A N 1
ATOM 646 C CA . GLY A 1 87 ? -2.488 4.975 -11.724 1.00 98.50 87 GLY A CA 1
ATOM 647 C C . GLY A 1 87 ? -1.446 3.868 -11.506 1.00 98.50 87 GLY A C 1
ATOM 648 O O . GLY A 1 87 ? -0.493 4.042 -10.749 1.00 98.50 87 GLY A O 1
ATOM 649 N N . GLY A 1 88 ? -1.596 2.750 -12.225 1.00 97.88 88 GLY A N 1
ATOM 650 C CA . GLY A 1 88 ? -0.738 1.561 -12.106 1.00 97.88 88 GLY A CA 1
ATOM 651 C C . GLY A 1 88 ? -1.293 0.458 -11.199 1.00 97.88 88 GLY A C 1
ATOM 652 O O . GLY A 1 88 ? -0.674 -0.597 -11.109 1.00 97.88 88 GLY A O 1
ATOM 653 N N . GLY A 1 89 ? -2.459 0.672 -10.577 1.00 97.69 89 GLY A N 1
ATOM 654 C CA . GLY A 1 89 ? -3.084 -0.291 -9.664 1.00 97.69 89 GLY A CA 1
ATOM 655 C C . GLY A 1 89 ? -3.257 -1.696 -10.246 1.00 97.69 89 GLY A C 1
ATOM 656 O O . GLY A 1 89 ? -2.974 -2.654 -9.546 1.00 97.69 89 GLY A O 1
ATOM 657 N N . SER A 1 90 ? -3.591 -1.829 -11.535 1.00 98.19 90 SER A N 1
ATOM 658 C CA . SER A 1 90 ? -3.754 -3.140 -12.186 1.00 98.19 90 SER A CA 1
ATOM 659 C C . SER A 1 90 ? -2.502 -4.025 -12.157 1.00 98.19 90 SER A C 1
ATOM 661 O O . SER A 1 90 ? -2.623 -5.237 -12.173 1.00 98.19 90 SER A O 1
ATOM 663 N N . ALA A 1 91 ? -1.302 -3.438 -12.140 1.00 98.38 91 ALA A N 1
ATOM 664 C CA . ALA A 1 91 ? -0.051 -4.197 -12.048 1.00 98.38 91 ALA A CA 1
ATOM 665 C C . ALA A 1 91 ? 0.485 -4.271 -10.612 1.00 98.38 91 ALA A C 1
ATOM 667 O O . ALA A 1 91 ? 1.198 -5.204 -10.264 1.00 98.38 91 ALA A O 1
ATOM 668 N N . LEU A 1 92 ? 0.160 -3.276 -9.783 1.00 98.75 92 LEU A N 1
ATOM 669 C CA . LEU A 1 92 ? 0.703 -3.127 -8.432 1.00 98.75 92 LEU A CA 1
ATOM 670 C C . LEU A 1 92 ? -0.148 -3.806 -7.354 1.00 98.75 92 LEU A C 1
ATOM 672 O O . LEU A 1 92 ? 0.346 -4.023 -6.256 1.00 98.75 92 LEU A O 1
ATOM 676 N N . PHE A 1 93 ? -1.407 -4.131 -7.633 1.00 98.62 93 PHE A N 1
ATOM 677 C CA . PHE A 1 93 ? -2.325 -4.721 -6.664 1.00 98.62 93 PHE A CA 1
ATOM 678 C C . PHE A 1 93 ? -3.156 -5.809 -7.334 1.00 98.62 93 PHE A C 1
ATOM 680 O O . PHE A 1 93 ? -4.237 -5.553 -7.859 1.00 98.62 93 PHE A O 1
ATOM 687 N N . GLU A 1 94 ? -2.594 -7.014 -7.361 1.00 97.94 94 GLU A N 1
ATOM 688 C CA . GLU A 1 94 ? -3.111 -8.151 -8.114 1.00 97.94 94 GLU A CA 1
ATOM 689 C C . GLU A 1 94 ? -2.904 -9.452 -7.333 1.00 97.94 94 GLU A C 1
ATOM 691 O O . GLU A 1 94 ? -1.877 -9.650 -6.677 1.00 97.94 94 GLU A O 1
ATOM 696 N N . LYS A 1 95 ? -3.885 -10.355 -7.405 1.00 95.56 95 LYS A N 1
ATOM 697 C CA . LYS A 1 95 ? -3.803 -11.701 -6.826 1.00 95.56 95 LYS A CA 1
ATOM 698 C C . LYS A 1 95 ? -4.481 -12.696 -7.767 1.00 95.56 95 LYS A C 1
ATOM 700 O O . LYS A 1 95 ? -5.706 -12.836 -7.726 1.00 95.56 95 LYS A O 1
ATOM 705 N N . PRO A 1 96 ? -3.700 -13.444 -8.561 1.00 93.19 96 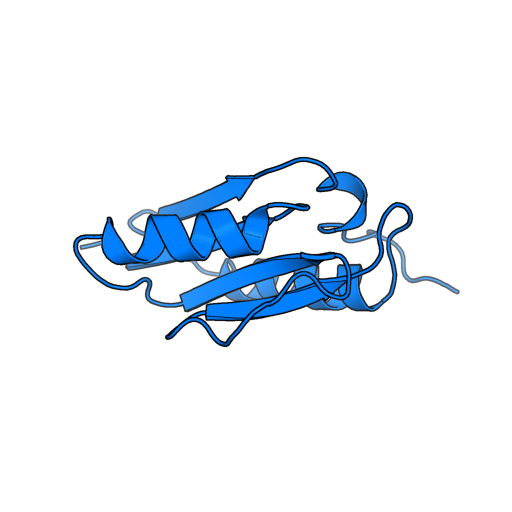PRO A N 1
ATOM 706 C CA . PRO A 1 96 ? -4.233 -14.529 -9.367 1.00 93.19 96 PRO A CA 1
ATOM 707 C C . PRO A 1 96 ? -4.946 -15.579 -8.502 1.00 93.19 96 PRO A C 1
ATOM 709 O O . PRO A 1 96 ? -4.506 -15.905 -7.398 1.00 93.19 96 PRO A O 1
ATOM 712 N N . LEU A 1 97 ? -6.045 -16.137 -9.016 1.00 91.38 97 LEU A N 1
ATOM 713 C CA . LEU A 1 97 ? -6.719 -17.292 -8.401 1.00 91.38 97 LEU A CA 1
ATOM 714 C C . LEU A 1 97 ? -5.990 -18.615 -8.669 1.00 91.38 97 LEU A C 1
ATOM 716 O O . LEU A 1 97 ? -6.271 -19.617 -8.016 1.00 91.38 97 LEU A O 1
ATOM 720 N N . VAL A 1 98 ? -5.075 -18.612 -9.636 1.00 87.00 98 VAL A N 1
ATOM 721 C CA . VAL A 1 98 ? -4.253 -19.757 -10.027 1.00 87.00 98 VAL A CA 1
ATOM 722 C C . VAL A 1 98 ? -2.825 -19.550 -9.538 1.00 87.00 98 VAL A C 1
ATOM 724 O O . VAL A 1 98 ? -2.331 -18.424 -9.513 1.00 87.00 98 VAL A O 1
ATOM 727 N N . SER A 1 99 ? -2.159 -20.628 -9.141 1.00 75.44 99 SER A N 1
ATOM 728 C CA . SER A 1 99 ? -0.713 -20.608 -8.920 1.00 75.44 99 SER A CA 1
ATOM 729 C C . SER A 1 99 ? -0.002 -20.522 -10.274 1.00 75.44 99 SER A C 1
ATOM 731 O O . SER A 1 99 ? -0.473 -21.123 -11.238 1.00 75.44 99 SER A O 1
ATOM 733 N N . GLY A 1 100 ? 1.087 -19.753 -10.360 1.00 65.31 100 GLY A N 1
ATOM 734 C CA . GLY A 1 100 ? 1.991 -19.841 -11.508 1.00 65.31 100 GLY A CA 1
ATOM 735 C C . GLY A 1 100 ? 2.697 -21.196 -11.496 1.00 65.31 100 GLY A C 1
ATOM 736 O O . GLY A 1 100 ? 3.066 -21.664 -10.416 1.00 65.31 100 GLY A O 1
ATOM 737 N N . ASP A 1 101 ? 2.814 -21.820 -12.668 1.00 54.22 101 ASP A N 1
ATOM 738 C CA . ASP A 1 101 ? 3.628 -23.026 -12.879 1.00 54.22 101 ASP A CA 1
ATOM 739 C C . ASP A 1 101 ? 5.131 -22.729 -12.738 1.00 54.22 101 ASP A C 1
ATOM 741 O O . ASP A 1 101 ? 5.567 -21.639 -13.186 1.00 54.22 101 ASP A O 1
#

Nearest PDB structures (foldseek):
  2b8n-assembly2_B  TM=9.557E-01  e=1.581E-09  Thermotoga maritima MSB8
  1x3l-assembly1_A  TM=9.235E-01  e=1.610E-07  Pyrococcus horikoshii OT3
  6ym9-assembly1_B  TM=5.309E-01  e=4.816E-01  Mycobacterium tuberculosis CDC1551
  6k2l-assembly1_A  TM=4.723E-01  e=4.704E+00  Aeromonas hydrophila

Mean predicted aligned error: 2.66 Å

Radius of gyration: 13.39 Å; Cα contacts (8 Å, |Δi|>4): 190; chains: 1; bounding box: 31×38×34 Å

Solvent-accessible surface area (backbone atoms only — not comparable to full-atom values): 5752 Å² total; per-residue (Å²): 133,55,54,45,31,37,41,19,30,6,72,49,9,48,62,50,48,66,63,46,57,83,73,43,98,59,79,49,83,40,29,41,28,27,25,36,74,92,55,76,89,71,90,53,90,67,43,51,76,41,56,19,29,70,88,54,59,40,73,48,5,40,53,49,33,47,52,53,52,58,70,60,54,86,68,54,95,63,40,45,74,52,76,44,80,40,67,59,32,82,17,30,55,39,77,76,96,62,83,85,131

Secondary structure (DSSP, 8-state):
-PPEEEEEESTTHHHHHHHHGGGSSS--SEEEEEEETT---SPPTTEEEEEE-SSS--HHHHHHHHHHHHHHTT--TT-EEEEEE-TTHHHHS---SS---

Sequence (101 aa):
AGRLYLVAVGKAAWKMAEAALPCLDHPPESGIVITKYGHIEHALLGITCYEAGHPVPDENTFAATRAVLEMTEGLKSSDTVLFLLSGGGSALFEKPLVSGD

pLDDT: mean 96.48, std 6.18, range [54.22, 98.94]